Protein AF-A0A1J3J6B4-F1 (afdb_monomer_lite)

Structure (mmCIF, N/CA/C/O backbone):
data_AF-A0A1J3J6B4-F1
#
_entry.id   AF-A0A1J3J6B4-F1
#
loop_
_atom_site.group_PDB
_atom_site.id
_atom_site.type_symbol
_atom_site.label_atom_id
_atom_site.label_alt_id
_atom_site.label_comp_id
_atom_site.label_asym_id
_atom_site.label_entity_id
_atom_site.label_seq_id
_atom_site.pdbx_PDB_ins_code
_atom_site.Cartn_x
_atom_site.Cartn_y
_atom_site.Cartn_z
_atom_site.occupancy
_atom_site.B_iso_or_equiv
_atom_site.auth_seq_id
_atom_site.auth_comp_id
_atom_site.auth_asym_id
_atom_site.auth_atom_id
_atom_site.pdbx_PDB_model_num
ATOM 1 N N . LEU A 1 1 ? -23.961 9.559 20.216 1.00 59.25 1 LEU A N 1
ATOM 2 C CA . LEU A 1 1 ? -23.373 8.687 19.173 1.00 59.25 1 LEU A CA 1
ATOM 3 C C . LEU A 1 1 ? -21.888 8.972 18.927 1.00 59.25 1 LEU A C 1
ATOM 5 O O . LEU A 1 1 ? -21.111 8.033 19.025 1.00 59.25 1 LEU A O 1
ATOM 9 N N . HIS A 1 2 ? -21.463 10.238 18.819 1.00 60.91 2 HIS A N 1
ATOM 10 C CA . HIS A 1 2 ? -20.057 10.627 18.580 1.00 60.91 2 HIS A CA 1
ATOM 11 C C . HIS A 1 2 ? -18.963 9.956 19.436 1.00 60.91 2 HIS A C 1
ATOM 13 O O . HIS A 1 2 ? -17.891 9.651 18.925 1.00 60.91 2 HIS A O 1
ATOM 19 N N . ARG A 1 3 ? -19.175 9.722 20.742 1.00 60.19 3 ARG A N 1
ATOM 20 C CA . ARG A 1 3 ? -18.136 9.089 21.586 1.00 60.19 3 ARG A CA 1
ATOM 21 C C . ARG A 1 3 ? -17.908 7.613 21.240 1.00 60.19 3 ARG A C 1
ATOM 23 O O . ARG A 1 3 ? -16.788 7.136 21.396 1.00 60.19 3 ARG A O 1
ATOM 30 N N . LEU A 1 4 ? -18.950 6.908 20.794 1.00 62.66 4 LEU A N 1
ATOM 31 C CA . LEU A 1 4 ? -18.867 5.488 20.449 1.00 62.66 4 LEU A CA 1
ATOM 32 C C . LEU A 1 4 ? -18.183 5.305 19.087 1.00 62.66 4 LEU A C 1
ATOM 34 O O . LEU A 1 4 ? -17.274 4.490 18.979 1.00 62.66 4 LEU A O 1
ATOM 38 N N . GLU A 1 5 ? -18.557 6.128 18.103 1.00 62.56 5 GLU A N 1
ATOM 39 C CA . GLU A 1 5 ? -17.944 6.174 16.764 1.00 62.56 5 GLU A CA 1
ATOM 40 C C . GLU A 1 5 ? -16.451 6.514 16.858 1.00 62.56 5 GLU A C 1
ATOM 42 O O . GLU A 1 5 ? -15.618 5.714 16.449 1.00 62.56 5 GLU A O 1
ATOM 47 N N . ASN A 1 6 ? -16.090 7.595 17.560 1.00 66.56 6 ASN A N 1
ATOM 48 C CA . ASN A 1 6 ? -14.685 7.972 17.757 1.00 66.56 6 ASN A CA 1
ATOM 49 C C . ASN A 1 6 ? -13.866 6.893 18.493 1.00 66.56 6 ASN A C 1
ATOM 51 O O . ASN A 1 6 ? -12.664 6.746 18.266 1.00 66.56 6 ASN A O 1
ATOM 55 N N . SER A 1 7 ? -14.481 6.157 19.425 1.00 67.25 7 SER A N 1
ATOM 56 C CA . SER A 1 7 ? -13.802 5.061 20.126 1.00 67.25 7 SER A CA 1
ATOM 57 C C . SER A 1 7 ? -13.615 3.836 19.234 1.00 67.25 7 SER A C 1
ATOM 59 O O . SER A 1 7 ? -12.613 3.136 19.392 1.00 67.25 7 SER A O 1
ATOM 61 N N . LEU A 1 8 ? -14.576 3.545 18.357 1.00 69.56 8 LEU A N 1
ATOM 62 C CA . LEU A 1 8 ? -14.486 2.457 17.391 1.00 69.56 8 LEU A CA 1
ATOM 63 C C . LEU A 1 8 ? -13.410 2.773 16.347 1.00 69.56 8 LEU A C 1
ATOM 65 O O . LEU A 1 8 ? -12.555 1.926 16.094 1.00 69.56 8 LEU A O 1
ATOM 69 N N . ASP A 1 9 ? -13.363 4.017 15.872 1.00 79.50 9 ASP A N 1
ATOM 70 C CA . ASP A 1 9 ? -12.345 4.504 14.939 1.00 79.50 9 ASP A CA 1
ATOM 71 C C . ASP A 1 9 ? -10.930 4.354 15.506 1.00 79.50 9 ASP A C 1
ATOM 73 O O . ASP A 1 9 ? -10.046 3.858 14.815 1.00 79.50 9 ASP A O 1
ATOM 77 N N . ARG A 1 10 ? -10.709 4.676 16.790 1.00 83.00 10 ARG A N 1
ATOM 78 C CA . ARG A 1 10 ? -9.397 4.477 17.440 1.00 83.00 10 ARG A CA 1
ATOM 79 C C . ARG A 1 10 ? -8.991 3.008 17.536 1.00 83.00 10 ARG A C 1
ATOM 81 O O . ARG A 1 10 ? -7.814 2.694 17.377 1.00 83.00 10 ARG A O 1
ATOM 88 N N . LYS A 1 11 ? -9.938 2.108 17.823 1.00 88.75 11 LYS A N 1
ATOM 89 C CA . LYS A 1 11 ? -9.656 0.663 17.872 1.00 88.75 11 LYS A CA 1
ATOM 90 C C . LYS A 1 11 ? -9.294 0.139 16.486 1.00 88.75 11 LYS A C 1
ATOM 92 O O . LYS A 1 11 ? -8.312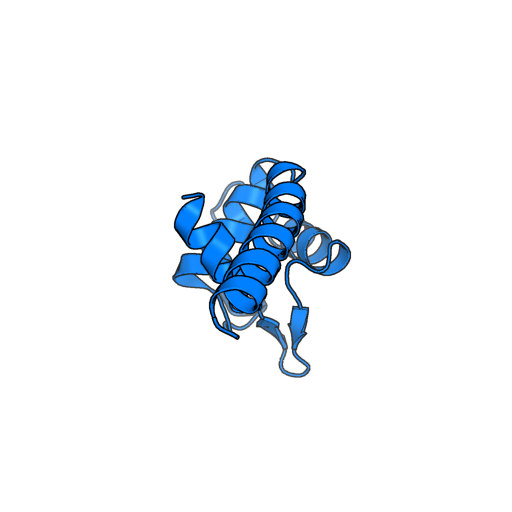 -0.585 16.358 1.00 88.75 11 LYS A O 1
ATOM 97 N N . ILE A 1 12 ? -10.053 0.540 15.466 1.00 89.12 12 ILE A N 1
ATOM 98 C CA . ILE A 1 12 ? -9.782 0.177 14.073 1.00 89.12 12 ILE A CA 1
ATOM 99 C C . ILE A 1 12 ? -8.422 0.736 13.644 1.00 89.12 12 ILE A C 1
ATOM 101 O O . ILE A 1 12 ? -7.594 -0.019 13.148 1.00 89.12 12 ILE A O 1
ATOM 105 N N . GLU A 1 13 ? -8.142 2.014 13.906 1.00 89.06 13 GLU A N 1
ATOM 106 C CA . GLU A 1 13 ? -6.844 2.633 13.612 1.00 89.06 13 GLU A CA 1
ATOM 107 C C . GLU A 1 13 ? -5.689 1.885 14.290 1.00 89.06 13 GLU A C 1
ATOM 109 O O . GLU A 1 13 ? -4.661 1.656 13.659 1.00 89.06 13 GLU A O 1
ATOM 114 N N . GLY A 1 14 ? -5.865 1.445 15.540 1.00 92.88 14 GLY A N 1
ATOM 115 C CA . GLY A 1 14 ? -4.878 0.631 16.251 1.00 92.88 14 GLY A CA 1
ATOM 116 C C . GLY A 1 14 ? -4.583 -0.700 15.555 1.00 92.88 14 GLY A C 1
ATOM 117 O O . GLY A 1 14 ? -3.417 -1.056 15.394 1.00 92.88 14 GLY A O 1
ATOM 118 N N . VAL A 1 15 ? -5.616 -1.406 15.085 1.00 94.31 15 VAL A N 1
ATOM 119 C CA . VAL A 1 15 ? -5.456 -2.662 14.328 1.00 94.31 15 VAL A CA 1
ATOM 120 C C . VAL A 1 15 ? -4.757 -2.414 12.990 1.00 94.31 15 VAL A C 1
ATOM 122 O O . VAL A 1 15 ? -3.810 -3.119 12.651 1.00 94.31 15 VAL A O 1
ATOM 125 N N . LEU A 1 16 ? -5.171 -1.383 12.250 1.00 94.50 16 LEU A N 1
ATOM 126 C CA . LEU A 1 16 ? -4.562 -1.030 10.965 1.00 94.50 16 LEU A CA 1
ATOM 127 C C . LEU A 1 16 ? -3.092 -0.611 11.134 1.00 94.50 16 LEU A C 1
ATOM 129 O O . LEU A 1 16 ? -2.235 -1.029 10.357 1.00 94.50 16 LEU A O 1
ATOM 133 N N . ARG A 1 17 ? -2.777 0.156 12.185 1.00 95.06 17 ARG A N 1
ATOM 134 C CA . ARG A 1 17 ? -1.403 0.548 12.524 1.00 95.06 17 ARG A CA 1
ATOM 135 C C . ARG A 1 17 ? -0.550 -0.645 12.944 1.00 95.06 17 ARG A C 1
ATOM 137 O O . ARG A 1 17 ? 0.612 -0.700 12.562 1.00 95.06 17 ARG A O 1
ATOM 144 N N . ALA A 1 18 ? -1.105 -1.613 13.673 1.00 95.19 18 ALA A N 1
ATOM 145 C CA . ALA A 1 18 ? -0.400 -2.859 13.971 1.00 95.19 18 ALA A CA 1
ATOM 146 C C . ALA A 1 18 ? -0.076 -3.648 12.689 1.00 95.19 18 ALA A C 1
ATOM 148 O O . ALA A 1 18 ? 1.033 -4.159 12.553 1.00 95.19 18 ALA A O 1
ATOM 149 N N . GLY A 1 19 ? -1.003 -3.678 11.724 1.00 94.12 19 GLY A N 1
ATOM 150 C CA . GLY A 1 19 ? -0.772 -4.261 10.400 1.00 94.12 19 GLY A CA 1
ATOM 151 C C . GLY A 1 19 ? 0.386 -3.595 9.651 1.00 94.12 19 GLY A C 1
ATOM 152 O O . GLY A 1 19 ? 1.262 -4.296 9.152 1.00 94.12 19 GLY A O 1
ATOM 153 N N . TYR A 1 20 ? 0.426 -2.259 9.641 1.00 96.69 20 TYR A N 1
ATOM 154 C CA . TYR A 1 20 ? 1.527 -1.478 9.064 1.00 96.69 20 TYR A CA 1
ATOM 155 C C . TYR A 1 20 ? 2.868 -1.723 9.781 1.00 96.69 20 TYR A C 1
ATOM 157 O O . TYR A 1 20 ? 3.871 -2.024 9.139 1.00 96.69 20 TYR A O 1
ATOM 165 N N . ASN A 1 21 ? 2.891 -1.667 11.115 1.00 96.25 21 ASN A N 1
ATOM 166 C CA . ASN A 1 21 ? 4.116 -1.848 11.903 1.00 96.25 21 ASN A CA 1
ATOM 167 C C . ASN A 1 21 ? 4.738 -3.246 11.733 1.00 96.25 21 ASN A C 1
ATOM 169 O O . ASN A 1 21 ? 5.930 -3.411 11.962 1.00 96.25 21 ASN A O 1
ATOM 173 N N . ASN A 1 22 ? 3.944 -4.247 11.345 1.00 96.19 22 ASN A N 1
ATOM 174 C CA . ASN A 1 22 ? 4.402 -5.618 11.113 1.00 96.19 22 ASN A CA 1
ATOM 175 C C . ASN A 1 22 ? 4.848 -5.877 9.656 1.00 96.19 22 ASN A C 1
ATOM 177 O O . ASN A 1 22 ? 5.070 -7.026 9.263 1.00 96.19 22 ASN A O 1
ATOM 181 N N . LEU A 1 23 ? 4.914 -4.844 8.817 1.00 97.31 23 LEU A N 1
ATOM 182 C CA . LEU A 1 23 ? 5.489 -4.937 7.478 1.00 97.31 23 LEU A CA 1
ATOM 183 C C . LEU A 1 23 ? 7.020 -4.930 7.526 1.00 97.31 23 LEU A C 1
ATOM 185 O O . LEU A 1 23 ? 7.620 -4.355 8.431 1.00 97.31 23 LEU A O 1
ATOM 189 N N . HIS A 1 24 ? 7.641 -5.535 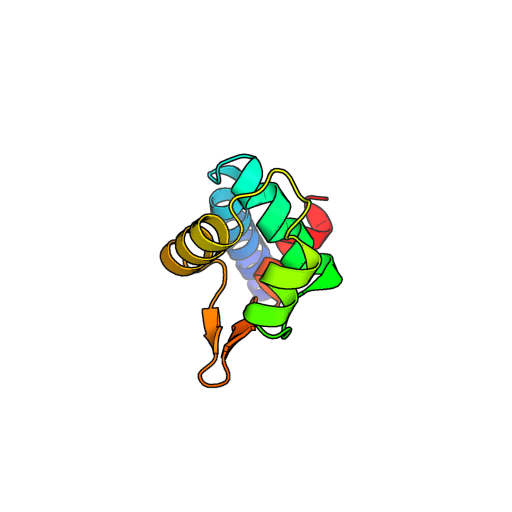6.513 1.00 96.69 24 HIS A N 1
ATOM 190 C CA . HIS A 1 24 ? 9.062 -5.336 6.241 1.00 96.69 24 HIS A CA 1
ATOM 191 C C . HIS A 1 24 ? 9.322 -3.872 5.837 1.00 96.69 24 HIS A C 1
ATOM 193 O O . HIS A 1 24 ? 8.450 -3.239 5.245 1.00 96.69 24 HIS A O 1
ATOM 199 N N . GLU A 1 25 ? 10.513 -3.336 6.106 1.00 96.31 25 GLU A N 1
ATOM 200 C CA . GLU A 1 25 ? 10.847 -1.912 5.895 1.00 96.31 25 GLU A CA 1
ATOM 201 C C . GLU A 1 25 ? 10.592 -1.431 4.452 1.00 96.31 25 GLU A C 1
ATOM 203 O O . GLU A 1 25 ? 10.046 -0.347 4.229 1.00 96.31 25 GLU A O 1
ATOM 208 N N . ASN A 1 26 ? 10.900 -2.272 3.459 1.00 96.75 26 ASN A N 1
ATOM 209 C CA . ASN A 1 26 ? 10.604 -1.972 2.052 1.00 96.75 26 ASN A CA 1
ATOM 210 C C . ASN A 1 26 ? 9.091 -1.892 1.779 1.00 96.75 26 ASN A C 1
ATOM 212 O O . ASN A 1 26 ? 8.637 -0.997 1.067 1.00 96.75 26 ASN A O 1
ATOM 216 N N . ASP A 1 27 ? 8.299 -2.783 2.381 1.00 97.88 27 ASP A N 1
ATOM 217 C CA . ASP A 1 27 ? 6.840 -2.792 2.229 1.00 97.88 27 ASP A CA 1
ATOM 218 C C . ASP A 1 27 ? 6.200 -1.605 2.968 1.00 97.88 27 ASP A C 1
ATOM 220 O O . ASP A 1 27 ? 5.203 -1.058 2.499 1.00 97.88 27 ASP A O 1
ATOM 224 N N . GLN A 1 28 ? 6.781 -1.170 4.095 1.00 98.12 28 GLN A N 1
ATOM 225 C CA . GLN A 1 28 ? 6.378 0.063 4.783 1.00 98.12 28 GLN A CA 1
ATOM 226 C C . GLN A 1 28 ? 6.615 1.282 3.895 1.00 98.12 28 GLN A C 1
ATOM 228 O O . GLN A 1 28 ? 5.723 2.114 3.740 1.00 98.12 28 GLN A O 1
ATOM 233 N N . SER A 1 29 ? 7.791 1.358 3.269 1.00 97.62 29 SER A N 1
ATOM 234 C CA . SER A 1 29 ? 8.139 2.450 2.357 1.00 97.62 29 SER A CA 1
ATOM 235 C C . SER A 1 29 ? 7.176 2.506 1.167 1.00 97.62 29 SER A C 1
ATOM 237 O O . SER A 1 29 ? 6.617 3.564 0.876 1.00 97.62 29 SER A O 1
ATOM 239 N N . LEU A 1 30 ? 6.884 1.359 0.543 1.00 98.31 30 LEU A N 1
ATOM 240 C CA . LEU A 1 30 ? 5.894 1.272 -0.534 1.00 98.31 30 LEU A CA 1
ATOM 241 C C . LEU A 1 30 ? 4.483 1.656 -0.059 1.00 98.31 30 LEU A C 1
ATOM 243 O O . LEU A 1 30 ? 3.783 2.402 -0.743 1.00 98.31 30 LEU A O 1
ATOM 247 N N . PHE A 1 31 ? 4.067 1.193 1.123 1.00 98.38 31 PHE A N 1
ATOM 248 C CA . PHE A 1 31 ? 2.779 1.557 1.716 1.00 98.38 31 PHE A CA 1
ATOM 249 C C . PHE A 1 31 ? 2.639 3.076 1.875 1.00 98.38 31 PHE A C 1
ATOM 251 O O . PHE A 1 31 ? 1.601 3.638 1.519 1.00 98.38 31 PHE A O 1
ATOM 258 N N . LEU A 1 32 ? 3.681 3.757 2.363 1.00 97.94 32 LEU A N 1
ATOM 259 C CA . LEU A 1 32 ? 3.690 5.215 2.483 1.00 97.94 32 LEU A CA 1
ATOM 260 C C . LEU A 1 32 ? 3.621 5.890 1.109 1.00 97.94 32 LEU A C 1
ATOM 262 O O . LEU A 1 32 ? 2.796 6.784 0.920 1.00 97.94 32 LEU A O 1
ATOM 266 N N . CYS A 1 33 ? 4.400 5.433 0.126 1.00 97.62 33 CYS A N 1
ATOM 267 C CA . CYS A 1 33 ? 4.325 5.949 -1.243 1.00 97.62 33 CYS A CA 1
ATOM 268 C C . CYS A 1 33 ? 2.897 5.870 -1.809 1.00 97.62 33 CYS A C 1
ATOM 270 O O . CYS A 1 33 ? 2.402 6.848 -2.368 1.00 97.62 33 CYS A O 1
ATOM 272 N N . ILE A 1 34 ? 2.196 4.751 -1.610 1.00 98.06 34 ILE A N 1
ATOM 273 C CA . ILE A 1 34 ? 0.798 4.598 -2.039 1.00 98.06 34 ILE A CA 1
ATOM 274 C C . ILE A 1 34 ? -0.124 5.541 -1.258 1.00 98.06 34 ILE A C 1
ATOM 276 O O . ILE A 1 34 ? -0.973 6.207 -1.847 1.00 98.06 34 ILE A O 1
ATOM 280 N N . ALA A 1 35 ? 0.050 5.653 0.060 1.00 97.69 35 ALA A N 1
ATOM 281 C CA . ALA A 1 35 ? -0.791 6.512 0.889 1.00 97.69 35 ALA A CA 1
ATOM 282 C C . ALA A 1 35 ? -0.702 8.002 0.498 1.00 97.69 35 ALA A C 1
ATOM 284 O O . ALA A 1 35 ? -1.711 8.719 0.566 1.00 97.69 35 ALA A O 1
ATOM 285 N N . PHE A 1 36 ? 0.483 8.470 0.102 1.00 96.56 36 PHE A N 1
ATOM 286 C CA . PHE A 1 36 ? 0.718 9.866 -0.268 1.00 96.56 36 PHE A CA 1
ATOM 287 C C . PHE A 1 36 ? 0.470 10.157 -1.747 1.00 96.56 36 PHE A C 1
ATOM 289 O O . PHE A 1 36 ? -0.168 11.165 -2.047 1.00 96.56 36 PHE A O 1
ATOM 296 N N . PHE A 1 37 ? 0.945 9.294 -2.644 1.00 96.56 37 PHE A N 1
ATOM 297 C CA . PHE A 1 37 ? 1.055 9.618 -4.068 1.00 96.56 37 PHE A CA 1
ATOM 298 C C . PHE A 1 37 ? 0.248 8.691 -4.967 1.00 96.56 37 PHE A C 1
ATOM 300 O O . PHE A 1 37 ? -0.385 9.174 -5.895 1.00 96.56 37 PHE A O 1
ATOM 307 N N . PHE A 1 38 ? 0.246 7.386 -4.690 1.00 97.75 38 PHE A N 1
ATOM 308 C CA . PHE A 1 38 ? -0.183 6.392 -5.681 1.00 97.75 38 PHE A CA 1
ATOM 309 C C . PHE A 1 38 ? -1.528 5.709 -5.390 1.00 97.75 38 PHE A C 1
ATOM 311 O O . PHE A 1 38 ? -1.833 4.663 -5.959 1.00 97.75 38 PHE A O 1
ATOM 318 N N . ASN A 1 39 ? -2.346 6.251 -4.485 1.00 98.06 39 ASN A N 1
ATOM 319 C CA . ASN A 1 39 ? -3.696 5.728 -4.285 1.00 98.06 39 ASN A CA 1
ATOM 320 C C . ASN A 1 39 ? -4.561 6.043 -5.515 1.00 98.06 39 ASN A C 1
ATOM 322 O O . ASN A 1 39 ? -4.682 7.208 -5.882 1.00 98.06 39 ASN A O 1
ATOM 326 N N . TYR A 1 40 ? -5.208 5.017 -6.066 1.00 98.12 40 TYR A N 1
ATOM 327 C CA . TYR A 1 40 ? -5.964 4.999 -7.324 1.00 98.12 40 TYR A CA 1
ATOM 328 C C . TYR A 1 40 ? -5.128 5.089 -8.607 1.00 98.12 40 TYR A C 1
ATOM 330 O O . TYR A 1 40 ? -5.705 5.216 -9.682 1.00 98.12 40 TYR A O 1
ATOM 338 N N . GLU A 1 41 ? -3.803 4.980 -8.516 1.00 98.50 41 GLU A N 1
ATOM 339 C CA . GLU A 1 41 ? -2.939 4.927 -9.698 1.00 98.50 41 GLU A CA 1
ATOM 340 C C . GLU A 1 41 ? -2.855 3.508 -10.272 1.00 98.50 41 GLU A C 1
ATOM 342 O O . GLU A 1 41 ? -2.981 2.514 -9.551 1.00 98.50 41 GLU A O 1
ATOM 347 N N . ASP A 1 42 ? -2.625 3.416 -11.580 1.00 98.38 42 ASP A N 1
ATOM 348 C CA . ASP A 1 42 ? -2.446 2.149 -12.292 1.00 98.38 42 ASP A CA 1
ATOM 349 C C . ASP A 1 42 ? -1.188 1.400 -11.811 1.00 98.38 42 ASP A C 1
ATOM 351 O O . ASP A 1 42 ? -0.139 2.009 -11.587 1.00 98.38 42 ASP A O 1
ATOM 355 N N . VAL A 1 43 ? -1.271 0.076 -11.648 1.00 98.12 43 VAL A N 1
ATOM 356 C CA . VAL A 1 43 ? -0.147 -0.750 -11.170 1.00 98.12 43 VAL A CA 1
ATOM 357 C C . VAL A 1 43 ? 1.097 -0.599 -12.047 1.00 98.12 43 VAL A C 1
ATOM 359 O O . VAL A 1 43 ? 2.198 -0.492 -11.501 1.00 98.12 43 VAL A O 1
ATOM 362 N N . ASP A 1 44 ? 0.947 -0.539 -13.372 1.00 97.94 44 ASP A N 1
ATOM 363 C CA . ASP A 1 44 ? 2.080 -0.372 -14.282 1.00 97.94 44 ASP A CA 1
ATOM 364 C C . ASP A 1 44 ? 2.695 1.025 -14.123 1.00 97.94 44 ASP A C 1
ATOM 366 O O . ASP A 1 44 ? 3.920 1.170 -14.161 1.00 97.94 44 ASP A O 1
ATOM 370 N N . HIS A 1 45 ? 1.874 2.047 -13.851 1.00 97.88 45 HIS A N 1
ATOM 371 C CA . HIS A 1 45 ? 2.368 3.388 -13.530 1.00 97.88 45 HIS A CA 1
ATOM 372 C C . HIS A 1 45 ? 3.171 3.404 -12.222 1.00 97.88 45 HIS A C 1
ATOM 374 O O . HIS A 1 45 ? 4.276 3.948 -12.188 1.00 97.88 45 HIS A O 1
ATOM 380 N N . VAL A 1 46 ? 2.668 2.762 -11.162 1.00 98.00 46 VAL A N 1
ATOM 381 C CA . VAL A 1 46 ? 3.385 2.654 -9.879 1.00 98.00 46 VAL A CA 1
ATOM 382 C C . VAL A 1 46 ? 4.714 1.921 -10.051 1.00 98.00 46 VAL A C 1
ATOM 384 O O . VAL A 1 46 ? 5.740 2.377 -9.544 1.00 98.00 46 VAL A O 1
ATOM 387 N N . MET A 1 47 ? 4.718 0.809 -10.791 1.00 97.69 47 MET A N 1
ATOM 388 C CA . MET A 1 47 ? 5.937 0.052 -11.082 1.00 97.69 47 MET A CA 1
ATOM 389 C C . MET A 1 47 ? 6.948 0.871 -11.889 1.00 97.69 47 MET A C 1
ATOM 391 O O . MET A 1 47 ? 8.134 0.837 -11.572 1.00 97.69 47 MET A O 1
ATOM 395 N N . ALA A 1 48 ? 6.495 1.626 -12.892 1.00 97.69 48 ALA A N 1
ATOM 396 C CA . ALA A 1 48 ? 7.362 2.474 -13.704 1.00 97.69 48 ALA A CA 1
ATOM 397 C C . ALA A 1 48 ? 7.961 3.633 -12.894 1.00 97.69 48 ALA A C 1
ATOM 399 O O . ALA A 1 48 ? 9.155 3.896 -12.982 1.00 97.69 48 ALA A O 1
ATOM 400 N N . MET A 1 49 ? 7.157 4.304 -12.066 1.00 97.50 49 MET A N 1
ATOM 401 C CA . MET A 1 49 ? 7.620 5.430 -11.245 1.00 97.50 49 MET A CA 1
ATOM 402 C C . MET A 1 49 ? 8.630 5.019 -10.171 1.00 97.50 49 MET A C 1
ATOM 404 O O . MET A 1 49 ? 9.445 5.835 -9.743 1.00 97.50 49 MET A O 1
ATOM 408 N N . LEU A 1 50 ? 8.578 3.764 -9.727 1.00 96.69 50 LEU A N 1
ATOM 409 C CA . LEU A 1 50 ? 9.447 3.219 -8.688 1.00 96.69 50 LEU A CA 1
ATOM 410 C C . LEU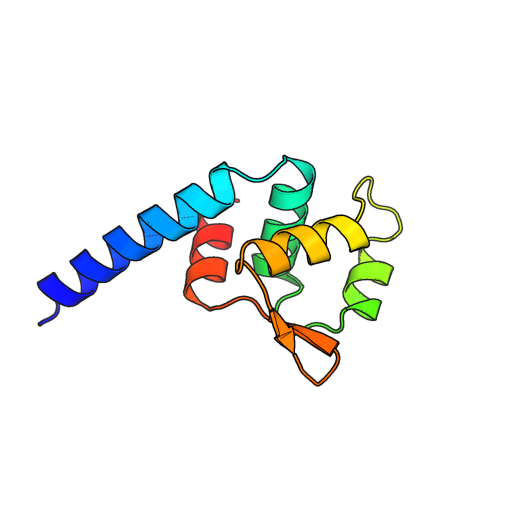 A 1 50 ? 10.514 2.257 -9.247 1.00 96.69 50 LEU A C 1
ATOM 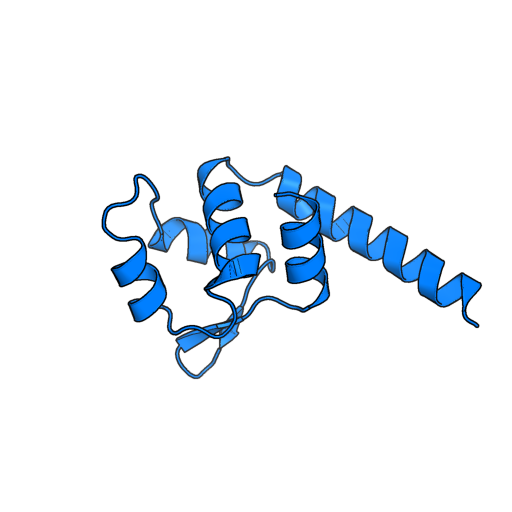412 O O . LEU A 1 50 ? 11.168 1.575 -8.458 1.00 96.69 50 LEU A O 1
ATOM 416 N N . SER A 1 51 ? 10.726 2.213 -10.569 1.00 93.75 51 SER A N 1
ATOM 417 C CA . SER A 1 51 ? 11.652 1.264 -11.215 1.00 93.75 51 SER A CA 1
ATOM 418 C C . SER A 1 51 ? 13.107 1.438 -10.778 1.00 93.75 51 SER A C 1
ATOM 420 O O . SER A 1 51 ? 13.825 0.456 -10.635 1.00 93.75 51 SER A O 1
ATOM 422 N N . GLU A 1 52 ? 13.521 2.683 -10.527 1.00 93.56 52 GLU A N 1
ATOM 423 C CA . GLU A 1 52 ? 14.876 3.039 -10.079 1.00 93.56 52 GLU A CA 1
ATOM 424 C C . GLU A 1 52 ? 15.014 3.051 -8.549 1.00 93.56 52 GLU A C 1
ATOM 426 O O . GLU A 1 52 ? 16.048 3.444 -8.006 1.00 93.56 52 GLU A O 1
ATOM 431 N N . SER A 1 53 ? 13.959 2.670 -7.824 1.00 92.44 53 SER A N 1
ATOM 432 C CA . SER A 1 53 ? 14.030 2.525 -6.373 1.00 92.44 53 SER A CA 1
ATOM 433 C C . SER A 1 53 ? 14.678 1.191 -5.992 1.00 92.44 53 SER A C 1
ATOM 435 O O . SER A 1 53 ? 14.626 0.216 -6.734 1.00 92.44 53 SER A O 1
ATOM 437 N N . ASN A 1 54 ? 15.226 1.105 -4.779 1.00 92.25 54 ASN A N 1
ATOM 438 C CA . ASN A 1 54 ? 15.732 -0.161 -4.232 1.00 92.25 54 ASN A CA 1
ATOM 439 C C . ASN A 1 54 ? 14.603 -1.098 -3.739 1.00 92.25 54 ASN A C 1
ATOM 441 O O . ASN A 1 54 ? 14.861 -2.028 -2.973 1.00 92.25 54 ASN A O 1
ATOM 445 N N . LEU A 1 55 ? 13.345 -0.830 -4.108 1.00 94.19 55 LEU A N 1
ATOM 446 C CA . LEU A 1 55 ? 12.182 -1.601 -3.680 1.00 94.19 55 LEU A CA 1
ATOM 447 C C . LEU A 1 55 ? 11.852 -2.683 -4.711 1.00 94.19 55 LEU A C 1
ATOM 449 O O . LEU A 1 55 ? 11.773 -2.413 -5.907 1.00 94.19 55 LEU A O 1
ATOM 453 N N . ASP A 1 56 ? 11.537 -3.891 -4.245 1.00 95.81 56 ASP A N 1
ATOM 454 C CA . ASP A 1 56 ? 10.825 -4.865 -5.074 1.00 95.81 56 ASP A CA 1
ATOM 455 C C . ASP A 1 56 ? 9.333 -4.503 -5.082 1.00 95.81 56 ASP A C 1
ATOM 457 O O . ASP A 1 56 ? 8.543 -4.988 -4.271 1.00 95.81 56 ASP A O 1
ATOM 461 N N . VAL A 1 57 ? 8.956 -3.580 -5.970 1.00 97.00 57 VAL A N 1
ATOM 462 C CA . VAL A 1 57 ? 7.600 -3.007 -6.032 1.00 97.00 57 VAL A CA 1
ATOM 463 C C . VAL A 1 57 ? 6.554 -4.087 -6.294 1.00 97.00 57 VAL A C 1
ATOM 465 O O . VAL A 1 57 ? 5.482 -4.073 -5.694 1.00 97.00 57 VAL A O 1
ATOM 468 N N . LYS A 1 58 ? 6.867 -5.056 -7.160 1.00 96.88 58 LYS A N 1
ATOM 469 C CA . LYS A 1 58 ? 5.940 -6.134 -7.509 1.00 96.88 58 LYS A CA 1
ATOM 470 C C . LYS A 1 58 ? 5.670 -7.028 -6.302 1.00 96.88 58 LYS A C 1
ATOM 472 O O . LYS A 1 58 ? 4.504 -7.284 -5.993 1.00 96.88 58 LYS A O 1
ATOM 477 N N . LEU A 1 59 ? 6.722 -7.483 -5.618 1.00 97.31 59 LEU A N 1
ATOM 478 C CA . LEU A 1 59 ? 6.574 -8.283 -4.404 1.00 97.31 59 LEU A CA 1
ATOM 479 C C . LEU A 1 59 ? 5.893 -7.478 -3.291 1.00 97.31 59 LEU A C 1
ATOM 481 O O . LEU A 1 59 ? 5.000 -7.992 -2.620 1.00 97.31 59 LEU A O 1
ATOM 485 N N . GLY A 1 60 ? 6.247 -6.202 -3.141 1.00 98.06 60 GLY A N 1
ATOM 486 C CA . GLY A 1 60 ? 5.642 -5.312 -2.157 1.00 98.06 60 GLY A CA 1
ATOM 487 C C . GLY A 1 60 ? 4.135 -5.142 -2.370 1.00 98.06 60 GLY A C 1
ATOM 488 O O . GLY A 1 60 ? 3.359 -5.310 -1.431 1.00 98.06 60 GLY A O 1
ATOM 489 N N . LEU A 1 61 ? 3.679 -4.902 -3.606 1.00 98.25 61 LEU A N 1
ATOM 490 C CA . LEU A 1 61 ? 2.246 -4.831 -3.925 1.00 98.25 61 LEU A CA 1
ATOM 491 C C . LEU A 1 61 ? 1.529 -6.154 -3.607 1.00 98.25 61 LEU A C 1
ATOM 493 O O . LEU A 1 61 ? 0.438 -6.140 -3.033 1.00 98.25 61 LEU A O 1
ATOM 497 N N . GLN A 1 62 ? 2.149 -7.299 -3.912 1.00 98.12 62 GLN A N 1
ATOM 498 C CA . GLN A 1 62 ? 1.602 -8.615 -3.564 1.00 98.12 62 GLN A CA 1
ATOM 499 C C . GLN A 1 62 ? 1.486 -8.808 -2.046 1.00 98.12 62 GLN A C 1
ATOM 501 O O . GLN A 1 62 ? 0.439 -9.245 -1.565 1.00 98.12 62 GLN A O 1
ATOM 506 N N . ASN A 1 63 ? 2.515 -8.436 -1.282 1.00 98.25 63 ASN A N 1
ATOM 507 C CA . ASN A 1 63 ? 2.523 -8.532 0.178 1.00 98.25 63 ASN A CA 1
ATOM 508 C C . ASN A 1 63 ? 1.450 -7.642 0.815 1.00 98.25 63 ASN A C 1
ATOM 510 O O . ASN A 1 63 ? 0.722 -8.083 1.710 1.00 98.25 63 ASN A O 1
ATOM 514 N N . LEU A 1 64 ? 1.330 -6.396 0.347 1.00 98.38 64 LEU A N 1
ATOM 515 C CA . LEU A 1 64 ? 0.331 -5.450 0.837 1.00 98.38 64 LEU A CA 1
ATOM 516 C C . LEU A 1 64 ? -1.094 -5.927 0.519 1.00 98.38 64 LEU A C 1
ATOM 518 O O . LEU A 1 64 ? -1.966 -5.847 1.389 1.00 98.38 64 LEU A O 1
ATOM 522 N N . ALA A 1 65 ? -1.329 -6.473 -0.678 1.00 98.12 65 ALA A N 1
ATOM 523 C CA . ALA A 1 65 ? -2.621 -7.043 -1.059 1.00 98.12 65 ALA A CA 1
ATOM 524 C C . ALA A 1 65 ? -2.956 -8.300 -0.240 1.00 98.12 65 ALA A C 1
ATOM 526 O O . ALA A 1 65 ? -4.058 -8.418 0.294 1.00 98.12 65 ALA A O 1
ATOM 527 N N . TYR A 1 66 ? -1.988 -9.204 -0.054 1.00 97.62 66 TYR A N 1
ATOM 528 C CA . TYR A 1 66 ? -2.144 -10.404 0.775 1.00 97.62 66 TYR A CA 1
ATOM 529 C C . TYR A 1 66 ? -2.522 -10.060 2.224 1.00 97.62 66 TYR A C 1
ATOM 531 O O . TYR A 1 66 ? -3.346 -10.732 2.841 1.00 97.62 66 TYR A O 1
ATOM 539 N N . LYS A 1 67 ? -1.972 -8.965 2.761 1.00 96.62 67 LYS A N 1
ATOM 540 C CA . LYS A 1 67 ? -2.290 -8.452 4.103 1.00 96.62 67 LYS A CA 1
ATOM 541 C C . LYS A 1 67 ? -3.542 -7.569 4.150 1.00 96.62 67 LYS A C 1
ATOM 543 O O . LYS A 1 67 ? -3.839 -7.011 5.203 1.00 96.62 67 LYS A O 1
ATOM 548 N N . SER A 1 68 ? -4.279 -7.442 3.043 1.00 96.56 68 SER A N 1
ATOM 549 C CA . SER A 1 68 ? -5.473 -6.589 2.925 1.00 96.56 68 SER A CA 1
ATOM 550 C C . SER A 1 68 ? -5.218 -5.109 3.263 1.00 96.56 68 SER A C 1
ATOM 552 O O . SER A 1 68 ? -6.116 -4.403 3.721 1.00 96.56 68 SER A O 1
ATOM 554 N N . LEU A 1 69 ? -3.987 -4.631 3.054 1.00 97.62 69 LEU A N 1
ATOM 555 C CA . LEU A 1 69 ? -3.600 -3.228 3.254 1.00 97.62 69 LEU A CA 1
ATOM 556 C C . LEU A 1 69 ? -3.783 -2.387 1.983 1.00 97.62 69 LEU A C 1
ATOM 558 O O . LEU A 1 69 ? -3.836 -1.160 2.051 1.00 97.62 69 LEU A O 1
ATOM 562 N N . ILE A 1 70 ? -3.914 -3.053 0.837 1.00 98.38 70 ILE A N 1
ATOM 563 C CA . ILE A 1 70 ? -4.374 -2.493 -0.433 1.00 98.38 70 ILE A CA 1
ATOM 564 C C . ILE A 1 70 ? -5.254 -3.528 -1.142 1.00 98.38 70 ILE A C 1
ATOM 566 O O . ILE A 1 70 ? -5.299 -4.698 -0.761 1.00 98.38 70 ILE A O 1
ATOM 570 N N . GLN A 1 71 ? -5.900 -3.101 -2.215 1.00 98.38 71 GLN A N 1
ATOM 571 C CA . GLN A 1 71 ? -6.552 -3.951 -3.199 1.00 98.38 71 GLN A CA 1
ATOM 572 C C . GLN A 1 71 ? -6.093 -3.527 -4.596 1.00 98.38 71 GLN A C 1
ATOM 574 O O . GLN A 1 71 ? -5.839 -2.349 -4.816 1.00 98.38 71 GLN A O 1
ATOM 579 N N . ILE A 1 72 ? -6.030 -4.463 -5.544 1.00 98.06 72 ILE A N 1
ATOM 580 C CA . ILE A 1 72 ? -5.947 -4.123 -6.968 1.00 98.06 72 ILE A CA 1
ATOM 581 C C . ILE A 1 72 ? -7.363 -4.145 -7.544 1.00 98.06 72 ILE A C 1
ATOM 583 O O . ILE A 1 72 ? -8.083 -5.139 -7.396 1.00 98.06 72 ILE A O 1
ATOM 587 N N . SER A 1 73 ? -7.797 -3.028 -8.124 1.00 97.44 73 SER A N 1
ATOM 588 C CA . SER A 1 73 ? -9.131 -2.893 -8.710 1.00 97.44 73 SER A CA 1
ATOM 589 C C . SER A 1 73 ? -9.262 -3.757 -9.968 1.00 97.44 73 SER A C 1
ATOM 591 O O . SER A 1 73 ? -8.276 -4.205 -10.553 1.00 97.44 73 SER A O 1
ATOM 593 N N . THR A 1 74 ? -10.491 -3.966 -10.445 1.00 97.00 74 THR A N 1
ATOM 594 C CA . THR A 1 74 ? -10.725 -4.659 -11.725 1.00 97.00 74 THR A CA 1
ATOM 595 C C . THR A 1 74 ? -10.170 -3.900 -12.932 1.00 97.00 74 THR A C 1
ATOM 597 O O . THR A 1 74 ? -10.062 -4.482 -14.007 1.00 97.00 74 THR A O 1
ATOM 600 N N . LYS A 1 75 ? -9.823 -2.619 -12.761 1.00 96.81 75 LYS A N 1
ATOM 601 C CA . LYS A 1 75 ? -9.166 -1.789 -13.773 1.00 96.81 75 LYS A CA 1
ATOM 602 C C . LYS A 1 75 ? -7.639 -1.821 -13.681 1.00 96.81 75 LYS A C 1
ATOM 604 O O . LYS A 1 75 ? -7.005 -1.180 -14.501 1.00 96.81 75 LYS A O 1
ATOM 609 N N . GLY A 1 76 ? -7.067 -2.542 -12.714 1.00 97.50 76 GLY A N 1
ATOM 610 C CA . GLY A 1 76 ? -5.619 -2.576 -12.500 1.00 97.50 76 GLY A CA 1
ATOM 611 C C . GLY A 1 76 ? -5.083 -1.443 -11.622 1.00 97.50 76 GLY A C 1
ATOM 612 O O . GLY A 1 76 ? -3.878 -1.242 -11.574 1.00 97.50 76 GLY A O 1
ATOM 613 N N . GLU A 1 77 ? -5.940 -0.721 -10.896 1.00 98.44 77 GLU A N 1
ATOM 614 C CA . GLU A 1 77 ? -5.515 0.395 -10.038 1.00 98.44 77 GLU A CA 1
ATOM 615 C C . GLU A 1 77 ? -5.192 -0.088 -8.619 1.00 98.44 77 GLU A C 1
ATOM 617 O O . GLU A 1 77 ? -5.896 -0.938 -8.062 1.00 98.44 77 GLU A O 1
ATOM 622 N N . VAL A 1 78 ? -4.177 0.499 -7.990 1.00 98.62 78 VAL A N 1
ATOM 623 C CA . VAL A 1 78 ? -3.878 0.302 -6.569 1.00 98.62 78 VAL A CA 1
ATOM 624 C C . VAL A 1 78 ? -4.883 1.086 -5.730 1.00 98.62 78 VAL A C 1
ATOM 626 O O . VAL A 1 78 ? -4.946 2.306 -5.797 1.00 98.62 78 VAL A O 1
ATOM 629 N N . VAL A 1 79 ? -5.648 0.404 -4.884 1.00 98.50 79 VAL A N 1
ATOM 630 C CA . VAL A 1 79 ? -6.669 1.017 -4.027 1.00 98.50 79 VAL A CA 1
ATOM 631 C C . VAL A 1 79 ? -6.316 0.818 -2.560 1.00 98.50 79 VAL A C 1
ATOM 633 O O . VAL A 1 79 ? -6.277 -0.300 -2.048 1.00 98.50 79 VAL A O 1
ATOM 636 N N . MET A 1 80 ? -6.121 1.926 -1.854 1.00 98.19 80 MET A N 1
ATOM 637 C CA . MET A 1 80 ? -5.946 1.980 -0.409 1.00 98.19 80 MET A CA 1
ATOM 638 C C . MET A 1 80 ? -7.186 2.594 0.240 1.00 98.19 80 MET A C 1
ATOM 640 O O . MET A 1 80 ? -7.570 3.736 -0.034 1.00 98.19 80 MET A O 1
ATOM 644 N N . HIS A 1 81 ? -7.810 1.841 1.149 1.00 95.69 81 HIS A N 1
ATOM 645 C CA . HIS A 1 81 ? -8.973 2.324 1.886 1.00 95.69 81 HIS A CA 1
ATOM 646 C C . HIS A 1 81 ? -8.627 3.583 2.699 1.00 95.69 81 HIS A C 1
ATOM 648 O O . HIS A 1 81 ? -7.550 3.678 3.289 1.00 95.69 81 HIS A O 1
ATOM 654 N N . LYS A 1 82 ? -9.572 4.528 2.813 1.00 94.19 82 LYS A N 1
ATOM 655 C CA . LYS A 1 82 ? -9.359 5.839 3.462 1.00 94.19 82 LYS A CA 1
ATOM 656 C C . LYS A 1 82 ? -8.710 5.765 4.852 1.00 94.19 82 LYS A C 1
ATOM 658 O O . LYS A 1 82 ? -7.892 6.613 5.190 1.00 94.19 82 LYS A O 1
ATOM 663 N N . LEU A 1 83 ? -9.052 4.752 5.653 1.00 93.50 83 LEU A N 1
ATOM 664 C CA . LEU A 1 83 ? -8.491 4.580 7.000 1.00 93.50 83 LEU A CA 1
ATOM 665 C C . LEU A 1 83 ? -7.024 4.134 6.961 1.00 93.50 83 LEU A C 1
ATOM 667 O O . LEU A 1 83 ? -6.221 4.606 7.757 1.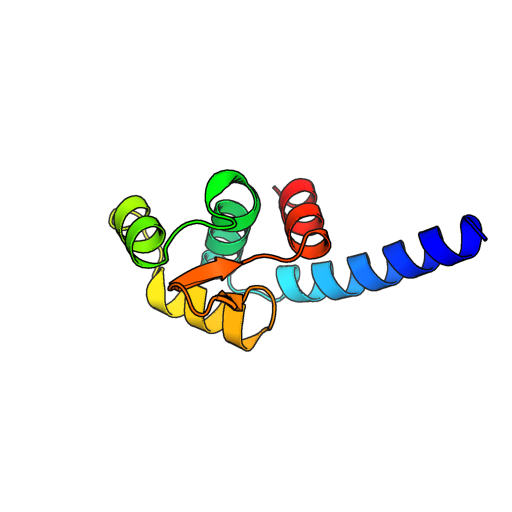00 93.50 83 LEU A O 1
ATOM 671 N N . LEU A 1 84 ? -6.657 3.273 6.010 1.00 96.00 84 LEU A N 1
ATOM 672 C CA . LEU A 1 84 ? -5.269 2.861 5.791 1.00 96.00 84 LEU A CA 1
ATOM 673 C C . LEU A 1 84 ? -4.435 4.030 5.261 1.00 96.00 84 LEU A C 1
ATOM 675 O O . LEU A 1 84 ? -3.341 4.276 5.761 1.00 96.00 84 LEU A O 1
ATOM 679 N N . GLN 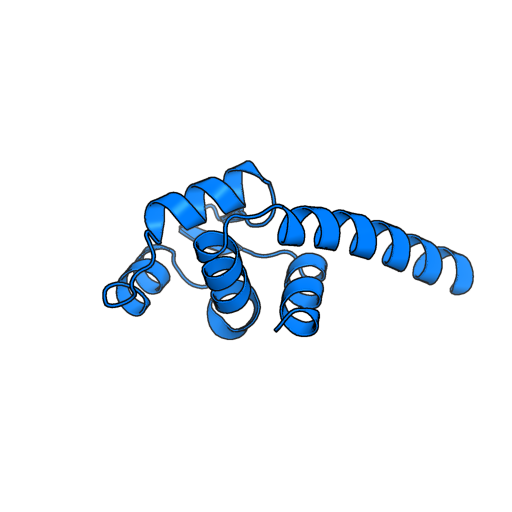A 1 85 ? -5.003 4.832 4.356 1.00 96.19 85 GLN A N 1
ATOM 680 C CA . GLN A 1 85 ? -4.358 6.057 3.884 1.00 96.19 85 GLN A CA 1
ATOM 681 C C . GLN A 1 85 ? -4.107 7.045 5.033 1.00 96.19 85 GLN A C 1
ATOM 683 O O . GLN A 1 85 ? -3.038 7.646 5.116 1.00 96.19 85 GLN A O 1
ATOM 688 N N . GLN A 1 86 ? -5.060 7.191 5.958 1.00 93.50 86 GLN A N 1
ATOM 689 C CA . GLN A 1 86 ? -4.875 8.001 7.166 1.00 93.50 86 GLN A CA 1
ATOM 690 C C . GLN A 1 86 ? -3.790 7.445 8.093 1.00 93.50 86 GLN A C 1
ATOM 692 O O . GLN A 1 86 ? -3.037 8.234 8.657 1.00 93.50 86 GLN A O 1
ATOM 697 N N . VAL A 1 87 ? -3.690 6.119 8.249 1.00 94.19 87 VAL A N 1
ATOM 698 C CA . VAL A 1 87 ? -2.592 5.495 9.004 1.00 94.19 87 VAL A CA 1
ATOM 699 C C . VAL A 1 87 ? -1.250 5.853 8.374 1.00 94.19 87 VAL A C 1
ATOM 701 O O . VAL A 1 87 ? -0.381 6.333 9.096 1.00 94.19 87 VAL A O 1
ATOM 704 N N . GLY A 1 88 ? -1.107 5.713 7.052 1.00 92.94 88 GLY A N 1
ATOM 705 C CA . GLY A 1 88 ? 0.121 6.074 6.336 1.00 92.94 88 GLY A CA 1
ATOM 706 C C . GLY A 1 88 ? 0.496 7.546 6.506 1.00 92.94 88 GLY A C 1
ATOM 707 O O . GLY A 1 88 ? 1.615 7.858 6.896 1.00 92.94 88 GLY A O 1
ATOM 708 N N . ARG A 1 89 ? -0.471 8.457 6.345 1.00 91.94 89 ARG A N 1
ATOM 709 C CA . ARG A 1 89 ? -0.261 9.906 6.534 1.00 91.94 89 ARG A CA 1
ATOM 710 C C . ARG A 1 89 ? 0.092 10.322 7.965 1.00 91.94 89 ARG A C 1
ATOM 712 O O . ARG A 1 89 ? 0.565 11.431 8.163 1.00 91.94 89 ARG A O 1
ATOM 719 N N . LYS A 1 90 ? -0.204 9.482 8.959 1.00 90.12 90 LYS A N 1
ATOM 720 C CA . LYS A 1 90 ? 0.169 9.681 10.370 1.00 90.12 90 LYS A CA 1
ATOM 721 C C . LYS A 1 90 ? 1.421 8.885 10.762 1.00 90.12 90 LYS A C 1
ATOM 723 O O . LYS A 1 90 ? 1.742 8.830 11.951 1.00 90.12 90 LYS A O 1
ATOM 728 N N . ALA A 1 91 ? 1.999 8.117 9.845 1.00 85.75 91 ALA A N 1
ATOM 729 C CA . ALA A 1 91 ? 3.150 7.255 10.097 1.00 85.75 91 ALA A CA 1
ATOM 730 C C . ALA A 1 91 ? 4.423 7.787 9.430 1.00 85.75 91 ALA A C 1
ATOM 732 O O . ALA A 1 91 ? 5.489 7.617 10.017 1.00 85.75 91 ALA A O 1
ATOM 733 N N . GLY A 1 92 ? 4.299 8.415 8.254 1.00 72.75 92 GLY A N 1
ATOM 734 C CA . GLY A 1 92 ? 5.330 9.284 7.671 1.00 72.75 92 GLY A CA 1
ATOM 735 C C . GLY A 1 92 ? 5.286 10.685 8.264 1.00 72.75 92 GLY A C 1
ATOM 736 O O . GLY A 1 92 ? 6.364 11.307 8.327 1.00 72.75 92 GLY A O 1
#

Organism: Noccaea caerulescens (NCBI:txid107243)

Sequence (92 aa):
LHRLENSLDRKIEGVLRAGYNNLHENDQSLFLCIAFFFNYEDVDHVMAMLSESNLDVKLGLQNLAYKSLIQISTKGEVVMHKLLQQVGRKAG

pLDDT: mean 92.75, std 9.92, range [59.25, 98.62]

Secondary structure (DSSP, 8-state):
-HHHHHHHHHHHHHHHHHHHHTS-HHHHHHHHHIIIIITT-BHHHHHHHTTTSSS-HHHHHHHHHHTTS-EE-TTSBEE--HHHHHHHHTT-

Foldseek 3Di:
DVVVVVVVLVVVLVVLLVLLVPDDPLLNVLLLCCLPPAAFHALVVSCVVCVPPPHPSVVSLVVCVVSVQWHQDPVRGTHGDPSSSVSSVVVD

Radius of gyration: 13.68 Å; chains: 1; bounding box: 39×21×36 Å

InterPro domains:
  IPR036390 Winged helix DNA-binding domain superfamily [SSF46785] (11-89)
  IPR058192 Disease resistance protein Roq1-like, winged-helix domain [PF23282] (25-90)